Protein AF-H2Y8F0-F1 (afdb_monomer)

Solvent-accessible surface area (backbone atoms only — not comparable to full-atom values): 8096 Å² total; per-residue (Å²): 110,66,71,59,49,44,42,66,68,47,53,47,55,56,52,61,70,70,52,77,75,60,93,45,77,71,51,58,74,68,55,50,73,68,49,48,52,53,45,50,55,50,52,49,51,51,52,49,53,52,45,65,67,44,45,65,57,42,52,73,75,66,53,63,77,76,84,69,80,66,68,84,75,71,65,78,86,45,96,71,84,81,84,88,78,64,76,84,79,52,62,102,79,78,58,69,50,86,65,63,57,40,91,52,70,68,33,53,70,64,45,56,58,61,54,41,72,75,46,56,85,77,70,65,82,128

Structure (mmCIF, N/CA/C/O backbone):
data_AF-H2Y8F0-F1
#
_entry.id   AF-H2Y8F0-F1
#
loop_
_atom_site.group_PDB
_atom_site.id
_atom_site.type_symbol
_atom_site.label_atom_id
_atom_site.label_alt_id
_atom_site.label_comp_id
_atom_site.label_asym_id
_atom_site.label_entity_id
_atom_site.label_seq_id
_atom_site.pdbx_PDB_ins_code
_atom_site.Cartn_x
_atom_site.Cartn_y
_atom_site.Cartn_z
_atom_site.occupancy
_atom_site.B_iso_or_equiv
_atom_site.auth_seq_id
_atom_site.auth_comp_id
_atom_site.auth_asym_id
_atom_site.auth_atom_id
_atom_site.pdbx_PDB_model_num
ATOM 1 N N . MET A 1 1 ? 42.875 -1.489 -19.929 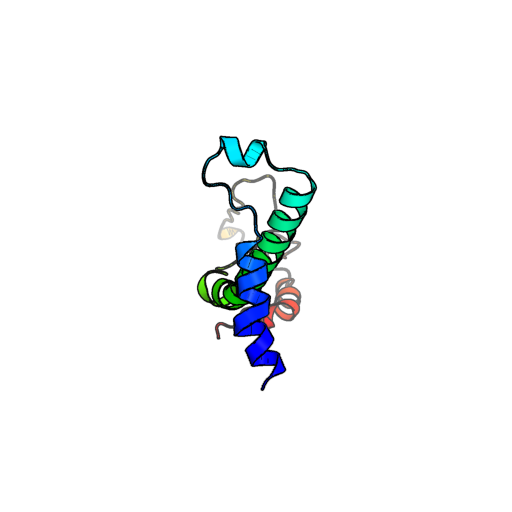1.00 70.69 1 MET A N 1
ATOM 2 C CA . MET A 1 1 ? 42.557 -0.080 -20.259 1.00 70.69 1 MET A CA 1
ATOM 3 C C . MET A 1 1 ? 42.254 0.117 -21.739 1.00 70.69 1 MET A C 1
ATOM 5 O O . MET A 1 1 ? 41.333 0.862 -22.038 1.00 70.69 1 MET A O 1
ATOM 9 N N . GLU A 1 2 ? 42.941 -0.573 -22.656 1.00 85.00 2 GLU A N 1
ATOM 10 C CA . GLU A 1 2 ? 42.710 -0.409 -24.104 1.00 85.00 2 GLU A CA 1
ATOM 11 C C . GLU A 1 2 ? 41.307 -0.813 -24.571 1.00 85.00 2 GLU A C 1
ATOM 13 O O . GLU A 1 2 ? 40.669 -0.041 -25.274 1.00 85.00 2 GLU A O 1
ATOM 18 N N . ALA A 1 3 ? 40.765 -1.942 -24.100 1.00 87.44 3 ALA A N 1
ATOM 19 C CA . ALA A 1 3 ? 39.405 -2.363 -24.457 1.00 87.44 3 ALA A CA 1
ATOM 20 C C . ALA A 1 3 ? 38.325 -1.355 -24.013 1.00 87.44 3 ALA A C 1
ATOM 22 O O . ALA A 1 3 ? 37.379 -1.091 -24.748 1.00 87.44 3 ALA A O 1
ATOM 23 N N . ILE A 1 4 ? 38.488 -0.753 -22.829 1.00 87.56 4 ILE A N 1
ATOM 24 C CA . ILE A 1 4 ? 37.580 0.289 -22.322 1.00 87.56 4 ILE A CA 1
ATOM 25 C C . ILE A 1 4 ? 37.752 1.574 -23.139 1.00 87.56 4 ILE A C 1
ATOM 27 O O . ILE A 1 4 ? 36.765 2.203 -23.504 1.00 87.56 4 ILE A O 1
ATOM 31 N N . SER A 1 5 ? 38.994 1.945 -23.463 1.00 90.44 5 SER A N 1
ATOM 32 C CA . SER A 1 5 ? 39.285 3.105 -24.308 1.00 90.44 5 SER A CA 1
ATOM 33 C C . SER A 1 5 ? 38.652 2.963 -25.691 1.00 90.44 5 SER A C 1
ATOM 35 O O . SER A 1 5 ? 38.003 3.899 -26.139 1.00 90.44 5 SER A O 1
ATOM 37 N N . TYR A 1 6 ? 38.782 1.798 -26.328 1.00 93.06 6 TYR A N 1
ATOM 38 C CA . TYR A 1 6 ? 38.155 1.496 -27.615 1.00 93.06 6 TYR A CA 1
ATOM 39 C C . TYR A 1 6 ? 36.626 1.537 -27.528 1.00 93.06 6 TYR A C 1
ATOM 41 O O . TYR A 1 6 ? 35.955 2.155 -28.351 1.00 93.06 6 TYR A O 1
ATOM 49 N N . LEU A 1 7 ? 36.055 0.927 -26.486 1.00 89.62 7 LEU A N 1
ATOM 50 C CA . LEU A 1 7 ? 34.610 0.924 -26.285 1.00 89.62 7 LEU A CA 1
ATOM 51 C C . LEU A 1 7 ? 34.056 2.354 -26.161 1.00 89.62 7 LEU A C 1
ATOM 53 O O . LEU A 1 7 ? 33.074 2.693 -26.817 1.00 89.62 7 LEU A O 1
ATOM 57 N N . VAL A 1 8 ? 34.699 3.193 -25.344 1.00 90.19 8 VAL A N 1
ATOM 58 C CA . VAL A 1 8 ? 34.252 4.565 -25.060 1.00 90.19 8 VAL A CA 1
ATOM 59 C C . VAL A 1 8 ? 34.522 5.518 -26.225 1.00 90.19 8 VAL A C 1
ATOM 61 O O . VAL A 1 8 ? 33.683 6.371 -26.504 1.00 90.19 8 VAL A O 1
ATOM 64 N N . ARG A 1 9 ? 35.680 5.410 -26.889 1.00 89.00 9 ARG A N 1
ATOM 65 C CA . ARG A 1 9 ? 36.094 6.354 -27.941 1.00 89.00 9 ARG A CA 1
ATOM 66 C C . ARG A 1 9 ? 35.572 5.989 -29.323 1.00 89.00 9 ARG A C 1
ATOM 68 O O . ARG A 1 9 ? 35.267 6.897 -30.087 1.00 89.00 9 ARG A O 1
ATOM 75 N N . ASP A 1 10 ? 35.431 4.700 -29.619 1.00 90.31 10 ASP A N 1
ATOM 76 C CA . ASP A 1 10 ? 35.192 4.235 -30.985 1.00 90.31 10 ASP A CA 1
ATOM 77 C C . ASP A 1 10 ? 33.842 3.520 -31.111 1.00 90.31 10 ASP A C 1
ATOM 79 O O . ASP A 1 10 ? 32.976 3.948 -31.877 1.00 90.31 10 ASP A O 1
ATOM 83 N N . ALA A 1 11 ? 33.612 2.462 -30.326 1.00 89.00 11 ALA A N 1
ATOM 84 C CA . ALA A 1 11 ? 32.432 1.611 -30.495 1.00 89.00 11 ALA A CA 1
ATOM 85 C C . ALA A 1 11 ? 31.120 2.325 -30.126 1.00 89.00 11 ALA A C 1
ATOM 87 O O . ALA A 1 11 ? 30.144 2.254 -30.875 1.00 89.00 11 ALA A O 1
ATOM 88 N N . VAL A 1 12 ? 31.089 3.032 -28.990 1.00 86.31 12 VAL A N 1
ATOM 89 C CA . VAL A 1 12 ? 29.888 3.745 -28.531 1.00 86.31 12 VAL A CA 1
ATOM 90 C C . VAL A 1 12 ? 29.530 4.910 -29.466 1.00 86.31 12 VAL A C 1
ATOM 92 O O . VAL A 1 12 ? 28.391 4.932 -29.930 1.00 86.31 12 VAL A O 1
ATOM 95 N N . PRO A 1 13 ? 30.439 5.842 -29.824 1.00 87.69 13 PRO A N 1
ATOM 96 C CA . PRO A 1 13 ? 30.100 6.937 -30.739 1.00 87.69 13 PRO A CA 1
ATOM 97 C C . PRO A 1 13 ? 29.706 6.462 -32.143 1.00 87.69 13 PRO A C 1
ATOM 99 O O . PRO A 1 13 ? 28.796 7.029 -32.747 1.00 87.69 13 PRO A O 1
ATOM 102 N N . SER A 1 14 ? 30.340 5.394 -32.642 1.00 88.31 14 SER A N 1
ATOM 103 C CA . SER A 1 14 ? 29.993 4.774 -33.927 1.00 88.31 14 SER A CA 1
ATOM 104 C C . SER A 1 14 ? 28.589 4.159 -33.911 1.00 88.31 14 SER A C 1
ATOM 106 O O . SER A 1 14 ? 27.808 4.346 -34.841 1.00 88.31 14 SER A O 1
ATOM 108 N N . TYR A 1 15 ? 28.209 3.492 -32.818 1.00 84.69 15 TYR A N 1
ATOM 109 C CA . TYR A 1 15 ? 26.848 2.985 -32.664 1.00 84.69 15 TYR A CA 1
ATOM 110 C C . TYR A 1 15 ? 25.828 4.123 -32.528 1.00 84.69 15 TYR A C 1
ATOM 112 O O . TYR A 1 15 ? 24.802 4.107 -33.205 1.00 84.69 15 TYR A O 1
ATOM 120 N N . LEU A 1 16 ? 26.113 5.134 -31.701 1.00 84.81 16 LEU A N 1
ATOM 121 C CA . LEU A 1 16 ? 25.209 6.265 -31.471 1.00 84.81 16 LEU A CA 1
ATOM 122 C C . LEU A 1 16 ? 24.927 7.071 -32.746 1.00 84.81 16 LEU A C 1
ATOM 124 O O . LEU A 1 16 ? 23.801 7.527 -32.928 1.00 84.81 16 LEU A O 1
ATOM 128 N N . SER A 1 17 ? 25.908 7.216 -33.642 1.00 83.50 17 SER A N 1
ATOM 129 C CA . SER A 1 17 ? 25.722 7.913 -34.922 1.00 83.50 17 SER A CA 1
ATOM 130 C C . SER A 1 17 ? 24.869 7.129 -35.926 1.00 83.50 17 SER A C 1
ATOM 132 O O . SER A 1 17 ? 24.278 7.727 -36.822 1.00 83.50 17 SER A O 1
ATOM 134 N N . SER A 1 18 ? 24.760 5.808 -35.759 1.00 82.38 18 SER A N 1
ATOM 135 C CA . SER A 1 18 ? 23.944 4.935 -36.612 1.00 82.38 18 SER A CA 1
ATOM 136 C C . SER A 1 18 ? 22.457 4.898 -36.234 1.00 82.38 18 SER A C 1
ATOM 138 O O . SER A 1 18 ? 21.659 4.271 -36.932 1.00 82.38 18 SER A O 1
ATOM 140 N N . ILE A 1 19 ? 22.065 5.551 -35.135 1.00 83.19 19 ILE A N 1
ATOM 141 C CA . ILE A 1 19 ? 20.681 5.547 -34.657 1.00 83.19 19 ILE A CA 1
ATOM 142 C C . ILE A 1 19 ? 19.846 6.502 -35.521 1.00 83.19 19 ILE A C 1
ATOM 144 O O . ILE A 1 19 ? 20.159 7.693 -35.596 1.00 83.19 19 ILE A O 1
ATOM 148 N N . PRO A 1 20 ? 18.747 6.030 -36.134 1.00 80.25 20 PRO A N 1
ATOM 149 C CA . PRO A 1 20 ? 17.890 6.867 -36.959 1.00 80.25 20 PRO A CA 1
ATOM 150 C C . PRO A 1 20 ? 16.995 7.727 -36.055 1.00 80.25 20 PRO A C 1
ATOM 152 O O . PRO A 1 20 ? 15.875 7.341 -35.729 1.00 80.25 20 PRO A O 1
ATOM 155 N N . ILE A 1 21 ? 17.507 8.878 -35.602 1.00 82.12 21 ILE A N 1
ATOM 156 C CA . ILE A 1 21 ? 16.761 9.852 -34.790 1.00 82.12 21 ILE A CA 1
ATOM 157 C C . ILE A 1 21 ? 16.016 10.805 -35.738 1.00 82.12 21 ILE A C 1
ATOM 159 O O . ILE A 1 21 ? 16.648 11.652 -36.376 1.00 82.12 21 ILE A O 1
ATOM 163 N N . PRO A 1 22 ? 14.682 10.707 -35.861 1.00 81.75 22 PRO A N 1
ATOM 164 C CA . PRO A 1 22 ? 13.938 11.585 -36.747 1.00 81.75 22 PRO A CA 1
ATOM 165 C C . PRO A 1 22 ? 13.808 12.980 -36.135 1.00 81.75 22 PRO A C 1
ATOM 167 O O . PRO A 1 22 ? 13.436 13.148 -34.977 1.00 81.75 22 PRO A O 1
ATOM 170 N N . THR A 1 23 ? 14.051 14.001 -36.950 1.00 82.81 23 THR A N 1
ATOM 171 C CA . THR A 1 23 ? 13.917 15.418 -36.572 1.00 82.81 23 THR A CA 1
ATOM 172 C C . THR A 1 23 ? 12.506 15.970 -36.809 1.00 82.81 23 THR A C 1
ATOM 174 O O . THR A 1 23 ? 12.232 17.128 -36.507 1.00 82.81 23 THR A O 1
ATOM 177 N N . SER A 1 24 ? 11.594 15.153 -37.354 1.00 85.75 24 SER A N 1
ATOM 178 C CA . SER A 1 24 ? 10.202 15.521 -37.630 1.00 85.75 24 SER A CA 1
ATOM 179 C C . SER A 1 24 ? 9.242 14.349 -37.416 1.00 85.75 24 SER A C 1
ATOM 181 O O . SER A 1 24 ? 9.597 13.185 -37.612 1.00 85.75 24 SER A O 1
ATOM 183 N N . PHE A 1 25 ? 7.985 14.662 -37.095 1.00 79.94 25 PHE A N 1
ATOM 184 C CA . PHE A 1 25 ? 6.925 13.663 -36.922 1.00 79.94 25 PHE A CA 1
ATOM 185 C C . PHE A 1 25 ? 6.650 12.847 -38.199 1.00 79.94 25 PHE A C 1
ATOM 187 O O . PHE A 1 25 ? 6.370 11.655 -38.119 1.00 79.94 25 PHE A O 1
ATOM 194 N N . SER A 1 26 ? 6.790 13.450 -39.387 1.00 81.56 26 SER A N 1
ATOM 195 C CA . SER A 1 26 ? 6.646 12.735 -40.667 1.00 81.56 26 SER A CA 1
ATOM 196 C C . SER A 1 26 ? 7.794 11.748 -40.912 1.00 81.56 26 SER A C 1
ATOM 198 O O . SER A 1 26 ? 7.567 10.655 -41.424 1.00 81.56 26 SER A O 1
ATOM 200 N N . GLY A 1 27 ? 9.020 12.103 -40.508 1.00 81.88 27 GLY A N 1
ATOM 201 C CA . GLY A 1 27 ? 10.185 11.220 -40.603 1.00 81.88 27 GLY A CA 1
ATOM 202 C C . GLY A 1 27 ? 10.065 9.981 -39.717 1.00 81.88 27 GLY A C 1
ATOM 203 O O . GLY A 1 27 ? 10.461 8.900 -40.129 1.00 81.88 27 GLY A O 1
ATOM 204 N N . PHE A 1 28 ? 9.434 10.115 -38.550 1.00 81.44 28 PHE A N 1
ATOM 205 C CA . PHE A 1 28 ? 9.186 9.003 -37.630 1.00 81.44 28 PHE A CA 1
ATOM 206 C C . PHE A 1 28 ? 8.268 7.923 -38.229 1.00 81.44 28 PHE A C 1
ATOM 208 O O . PHE A 1 28 ? 8.502 6.730 -38.056 1.00 81.44 28 PHE A O 1
ATOM 215 N N . ILE A 1 29 ? 7.251 8.329 -38.994 1.00 84.44 29 ILE A N 1
ATOM 216 C CA . ILE A 1 29 ? 6.304 7.402 -39.639 1.00 84.44 29 ILE A CA 1
ATOM 217 C C . ILE A 1 29 ? 6.943 6.692 -40.850 1.00 84.44 29 ILE A C 1
ATOM 219 O O . ILE A 1 29 ? 6.496 5.620 -41.245 1.00 84.44 29 ILE A O 1
ATOM 223 N N . LYS A 1 30 ? 8.011 7.260 -41.427 1.00 86.06 30 LYS A N 1
ATOM 224 C CA . LYS A 1 30 ? 8.698 6.737 -42.623 1.00 86.06 30 LYS A CA 1
ATOM 225 C C . LYS A 1 30 ? 9.842 5.759 -42.328 1.00 86.06 30 LYS A C 1
ATOM 227 O O . LYS A 1 30 ? 10.481 5.299 -43.270 1.00 86.06 30 LYS A O 1
ATOM 232 N N . LEU A 1 31 ? 10.108 5.454 -41.061 1.00 84.81 31 LEU A N 1
ATOM 233 C CA . LEU A 1 31 ? 11.182 4.544 -40.663 1.00 84.81 31 LEU A CA 1
ATOM 234 C C . LEU A 1 31 ? 10.886 3.099 -41.088 1.00 84.81 31 LEU A C 1
ATOM 236 O O . LEU A 1 31 ? 9.770 2.596 -40.945 1.00 84.81 31 LEU A O 1
ATOM 240 N N . SER A 1 32 ? 11.918 2.404 -41.553 1.00 87.44 32 SER A N 1
ATOM 241 C CA . SER A 1 32 ? 11.880 0.972 -41.834 1.00 87.44 32 SER A CA 1
ATOM 242 C C . SER A 1 32 ? 11.743 0.154 -40.545 1.00 87.44 32 SER A C 1
ATOM 244 O O . SER A 1 32 ? 12.162 0.573 -39.466 1.00 87.44 32 SER A O 1
ATOM 246 N N . VAL A 1 33 ? 11.223 -1.071 -40.650 1.00 89.25 33 VAL A N 1
ATOM 247 C CA . VAL A 1 33 ? 11.086 -2.004 -39.514 1.00 89.25 33 VAL A CA 1
ATOM 248 C C . VAL A 1 33 ? 12.427 -2.238 -38.804 1.00 89.25 33 VAL A C 1
ATOM 250 O O . VAL A 1 33 ? 12.479 -2.331 -37.579 1.00 89.25 33 VAL A O 1
ATOM 253 N N . LYS A 1 34 ? 13.532 -2.282 -39.558 1.00 87.00 34 LYS A N 1
ATOM 254 C CA . LYS A 1 34 ? 14.883 -2.446 -39.001 1.00 87.00 34 LYS A CA 1
ATOM 255 C C . LYS A 1 34 ? 15.319 -1.223 -38.188 1.00 87.00 34 LYS A C 1
ATOM 257 O O . LYS A 1 34 ? 15.877 -1.368 -37.105 1.00 87.00 34 LYS A O 1
ATOM 262 N N . GLU A 1 35 ? 15.047 -0.029 -38.698 1.00 87.75 35 GLU A N 1
ATOM 263 C CA . GLU A 1 35 ? 15.368 1.242 -38.041 1.00 87.75 35 GLU A CA 1
ATOM 264 C C . GLU A 1 35 ? 14.572 1.411 -36.746 1.00 87.75 35 GLU A C 1
ATOM 266 O O . GLU A 1 35 ? 15.126 1.777 -35.711 1.00 87.75 35 GLU A O 1
ATOM 271 N N . TRP A 1 36 ? 13.299 1.023 -36.782 1.00 88.25 36 TRP A N 1
ATOM 272 C CA . TRP A 1 36 ? 12.447 0.920 -35.606 1.00 88.25 36 TRP A CA 1
ATOM 273 C C . TRP A 1 36 ? 12.984 -0.061 -34.565 1.00 88.25 36 TRP A C 1
ATOM 275 O O . TRP A 1 36 ? 13.016 0.269 -33.382 1.00 88.25 36 TRP A O 1
ATOM 285 N N . ALA A 1 37 ? 13.448 -1.243 -34.978 1.00 89.12 37 ALA A N 1
ATOM 286 C CA . ALA A 1 37 ? 14.029 -2.219 -34.058 1.00 89.12 37 ALA A CA 1
ATOM 287 C C . ALA A 1 37 ? 15.285 -1.670 -33.355 1.00 89.12 37 ALA A C 1
ATOM 289 O O . ALA A 1 37 ? 15.420 -1.802 -32.135 1.00 89.12 37 ALA A O 1
ATOM 290 N N . HIS A 1 38 ? 16.171 -0.995 -34.096 1.00 87.62 38 HIS A N 1
ATOM 291 C CA . HIS A 1 38 ? 17.342 -0.331 -33.518 1.00 87.62 38 HIS A CA 1
ATOM 292 C C . HIS A 1 38 ? 16.942 0.783 -32.544 1.00 87.62 38 HIS A C 1
ATOM 294 O O . HIS A 1 38 ? 17.424 0.797 -31.411 1.00 87.62 38 HIS A O 1
ATOM 300 N N . LEU A 1 39 ? 16.017 1.660 -32.936 1.00 88.44 39 LEU A N 1
ATOM 301 C CA . LEU A 1 39 ? 15.557 2.763 -32.095 1.00 88.44 39 LEU A CA 1
ATOM 302 C C . LEU A 1 39 ? 14.908 2.263 -30.794 1.00 88.44 39 LEU A C 1
ATOM 304 O O . LEU A 1 39 ? 15.270 2.721 -29.714 1.00 88.44 39 LEU A O 1
ATOM 308 N N . VAL A 1 40 ? 14.016 1.271 -30.876 1.00 91.12 40 VAL A N 1
ATOM 309 C CA . VAL A 1 40 ? 13.343 0.687 -29.704 1.00 91.12 40 VAL A CA 1
ATOM 310 C C . VAL A 1 40 ? 14.344 0.010 -28.774 1.00 91.12 40 VAL A C 1
ATOM 312 O O . VAL A 1 40 ? 14.280 0.226 -27.566 1.00 91.12 40 VAL A O 1
ATOM 315 N N . SER A 1 41 ? 15.290 -0.768 -29.311 1.00 89.62 41 SER A N 1
ATOM 316 C CA . SER A 1 41 ? 16.316 -1.429 -28.494 1.00 89.62 41 SER A CA 1
ATOM 317 C C . SER A 1 41 ? 17.177 -0.417 -27.731 1.00 89.62 41 SER A C 1
ATOM 319 O O . SER A 1 41 ? 17.393 -0.566 -26.529 1.00 89.62 41 SER A O 1
ATOM 321 N N . PHE A 1 42 ? 17.590 0.666 -28.392 1.00 89.56 42 PHE A N 1
ATOM 322 C CA . PHE A 1 42 ? 18.369 1.730 -27.774 1.00 89.56 42 PHE A CA 1
ATOM 323 C C . PHE A 1 42 ? 17.577 2.496 -26.708 1.00 89.56 42 PHE A C 1
ATOM 325 O O . PHE A 1 42 ? 18.053 2.654 -25.583 1.00 89.56 42 PHE A O 1
ATOM 332 N N . SER A 1 43 ? 16.353 2.926 -27.025 1.00 90.81 43 SER A N 1
ATOM 333 C CA . SER A 1 43 ? 15.479 3.622 -26.076 1.00 90.81 43 SER A CA 1
ATOM 334 C C . SER A 1 43 ? 15.127 2.750 -24.872 1.00 90.81 43 SER A C 1
ATOM 336 O O . SER A 1 43 ? 15.077 3.260 -23.756 1.00 90.81 43 SER A O 1
ATOM 338 N N . ALA A 1 44 ? 14.934 1.443 -25.064 1.00 94.75 44 ALA A N 1
ATOM 339 C CA . ALA A 1 44 ? 14.682 0.505 -23.976 1.00 94.75 44 ALA A CA 1
ATOM 340 C C . ALA A 1 44 ? 15.896 0.368 -23.046 1.00 94.75 44 ALA A C 1
ATOM 342 O O . ALA A 1 44 ? 15.731 0.394 -21.827 1.00 94.75 44 ALA A O 1
ATOM 343 N N . VAL A 1 45 ? 17.112 0.274 -23.597 1.00 94.00 45 VAL A N 1
ATOM 344 C CA . VAL A 1 45 ? 18.348 0.203 -22.799 1.00 94.00 45 VAL A CA 1
ATOM 345 C C . VAL A 1 45 ? 18.573 1.499 -22.024 1.00 94.00 45 VAL A C 1
ATOM 347 O O . VAL A 1 45 ? 18.802 1.445 -20.816 1.00 94.00 45 VAL A O 1
ATOM 350 N N . LEU A 1 46 ? 18.459 2.659 -22.679 1.00 94.00 46 LEU A N 1
ATOM 351 C CA . LEU A 1 46 ? 18.589 3.953 -22.009 1.00 94.00 46 LEU A CA 1
ATOM 352 C C . LEU A 1 46 ? 17.521 4.143 -20.933 1.00 94.00 46 LEU A C 1
ATOM 354 O O . LEU A 1 46 ? 17.851 4.448 -19.791 1.00 94.00 46 LEU A O 1
ATOM 358 N N . GLY A 1 47 ? 16.252 3.917 -21.275 1.00 95.88 47 GLY A N 1
ATOM 359 C CA . GLY A 1 47 ? 15.137 4.035 -20.340 1.00 95.88 47 GLY A CA 1
ATOM 360 C C . GLY A 1 47 ? 15.283 3.087 -19.151 1.00 95.88 47 GLY A C 1
ATOM 361 O O . GLY A 1 47 ? 15.079 3.500 -18.013 1.00 95.88 47 GLY A O 1
ATOM 362 N N . GLY A 1 48 ? 15.708 1.844 -19.392 1.00 96.69 48 GLY A N 1
ATOM 363 C CA . GLY A 1 48 ? 15.983 0.858 -18.349 1.00 96.69 48 GLY A CA 1
ATOM 364 C C . GLY A 1 48 ? 17.129 1.276 -17.428 1.00 96.69 48 GLY A C 1
ATOM 365 O O . GLY A 1 48 ? 16.977 1.237 -16.209 1.00 96.69 48 GLY A O 1
ATOM 366 N N . ALA A 1 49 ? 18.253 1.735 -17.984 1.00 95.75 49 ALA A N 1
AT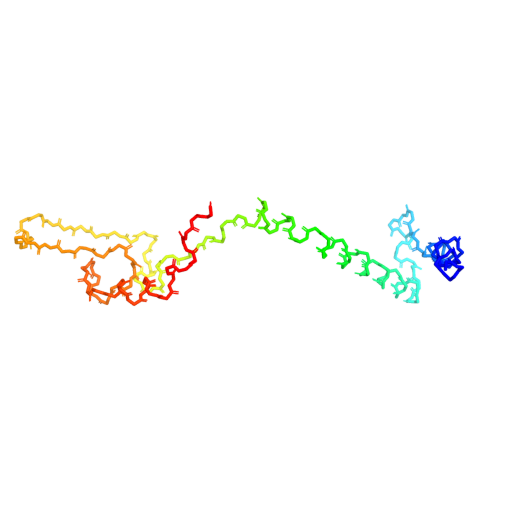OM 367 C CA . ALA A 1 49 ? 19.395 2.206 -17.203 1.00 95.75 49 ALA A CA 1
ATOM 368 C C . ALA A 1 49 ? 19.048 3.451 -16.370 1.00 95.75 49 ALA A C 1
ATOM 370 O O . ALA A 1 49 ? 19.326 3.488 -15.170 1.00 95.75 49 ALA A O 1
ATOM 371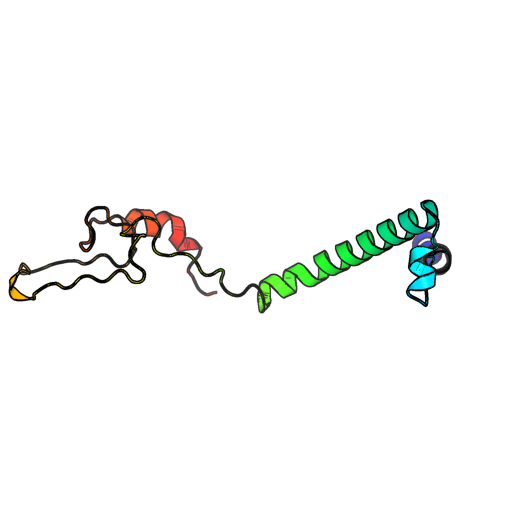 N N . SER A 1 50 ? 18.382 4.441 -16.973 1.00 95.50 50 SER A N 1
ATOM 372 C CA . SER A 1 50 ? 17.901 5.633 -16.270 1.00 95.50 50 SER A CA 1
ATOM 373 C C . SER A 1 50 ? 16.901 5.276 -15.172 1.00 95.50 50 SER A C 1
ATOM 375 O O . SER A 1 50 ? 17.007 5.800 -14.065 1.00 95.50 50 SER A O 1
ATOM 377 N N . TYR A 1 51 ? 15.972 4.350 -15.432 1.00 94.69 51 TYR A N 1
ATOM 378 C CA . TYR A 1 51 ? 15.030 3.868 -14.425 1.00 94.69 51 TYR A CA 1
ATOM 379 C C . TYR A 1 51 ? 15.759 3.232 -13.242 1.00 94.69 51 TYR A C 1
ATOM 381 O O . TYR A 1 51 ? 15.510 3.620 -12.107 1.00 94.69 51 TYR A O 1
ATOM 389 N N . LEU A 1 52 ? 16.696 2.310 -13.483 1.00 95.44 52 LEU A N 1
ATOM 390 C CA . LEU A 1 52 ? 17.458 1.658 -12.413 1.00 95.44 52 LEU A CA 1
ATOM 391 C C . LEU A 1 52 ? 18.296 2.653 -11.597 1.00 95.44 52 LEU A C 1
ATOM 393 O O . LEU A 1 52 ? 18.391 2.501 -10.381 1.00 95.44 52 LEU A O 1
ATOM 397 N N . ALA A 1 53 ? 18.858 3.680 -12.239 1.00 95.06 53 ALA A N 1
ATOM 398 C CA . ALA A 1 53 ? 19.635 4.719 -11.568 1.00 95.06 53 ALA A CA 1
ATOM 399 C C . ALA A 1 53 ? 18.764 5.650 -10.705 1.00 95.06 53 ALA A C 1
ATOM 401 O O . ALA A 1 53 ? 19.148 6.005 -9.592 1.00 95.06 53 ALA A O 1
ATOM 402 N N . VAL A 1 54 ? 17.581 6.030 -11.197 1.00 93.75 54 VAL A N 1
ATOM 403 C CA . VAL A 1 54 ? 16.682 6.975 -10.514 1.00 93.75 54 VAL A CA 1
ATOM 404 C C . VAL A 1 54 ? 15.799 6.283 -9.475 1.00 93.75 54 VAL A C 1
ATOM 406 O O . VAL A 1 54 ? 15.489 6.885 -8.450 1.00 93.75 54 VAL A O 1
ATOM 409 N N . LYS A 1 55 ? 15.423 5.016 -9.680 1.00 91.38 55 LYS A N 1
ATOM 410 C CA . LYS A 1 55 ? 14.528 4.250 -8.799 1.00 91.38 55 LYS A CA 1
ATOM 411 C C . LYS A 1 55 ? 14.890 4.304 -7.306 1.00 91.38 55 LYS A C 1
ATOM 413 O O . LYS A 1 55 ? 13.980 4.579 -6.528 1.00 91.38 55 LYS A O 1
ATOM 418 N N . PRO A 1 56 ? 16.141 4.066 -6.858 1.00 88.44 56 PRO A N 1
ATOM 419 C CA . PRO A 1 56 ? 16.454 4.103 -5.427 1.00 88.44 56 PRO A CA 1
ATOM 420 C C . PRO A 1 56 ? 16.259 5.500 -4.823 1.00 88.44 56 PRO A C 1
ATOM 422 O O . PRO A 1 56 ? 15.762 5.615 -3.707 1.00 88.44 56 PRO A O 1
ATOM 425 N N . TYR A 1 57 ? 16.585 6.558 -5.572 1.00 89.81 57 TYR A N 1
ATOM 426 C CA . TYR A 1 57 ? 16.353 7.942 -5.157 1.00 89.81 57 TYR A CA 1
ATOM 427 C C . TYR A 1 57 ? 14.855 8.282 -5.153 1.00 89.81 57 TYR A C 1
ATOM 429 O O . TYR A 1 57 ? 14.342 8.840 -4.185 1.00 89.81 57 TYR A O 1
ATOM 437 N N . TYR A 1 58 ? 14.129 7.882 -6.198 1.00 86.19 58 TYR A N 1
ATOM 438 C CA . TYR A 1 58 ? 12.683 8.058 -6.292 1.00 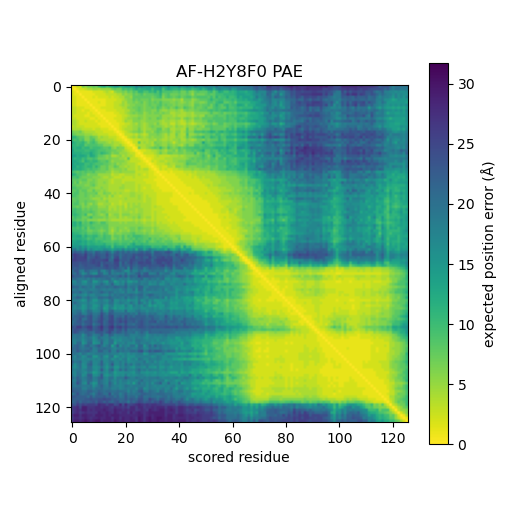86.19 58 TYR A CA 1
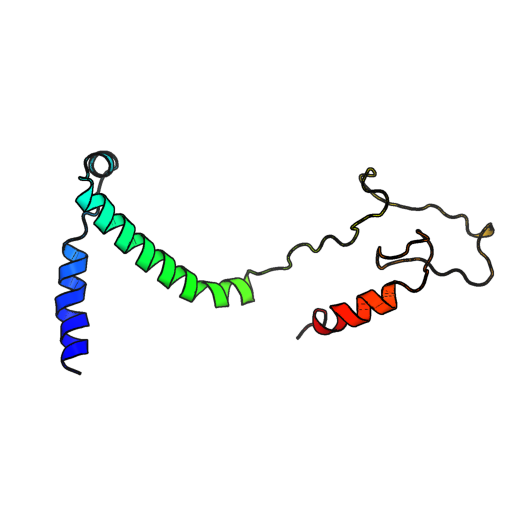ATOM 439 C C . TYR A 1 58 ? 11.960 7.372 -5.130 1.00 86.19 58 TYR A C 1
ATOM 441 O O . TYR A 1 58 ? 11.200 8.028 -4.433 1.00 86.19 58 TYR A O 1
ATOM 449 N N . ASP A 1 59 ? 12.239 6.097 -4.852 1.00 83.12 59 ASP A N 1
ATOM 450 C CA . ASP A 1 59 ? 11.607 5.367 -3.747 1.00 83.12 59 ASP A CA 1
ATOM 451 C C . ASP A 1 59 ? 11.953 5.974 -2.376 1.00 83.12 59 ASP A C 1
ATOM 453 O O . ASP A 1 59 ? 11.122 5.959 -1.470 1.00 83.12 59 ASP A O 1
ATOM 457 N N . GLN A 1 60 ? 13.161 6.525 -2.217 1.00 80.25 60 GLN A N 1
ATOM 458 C CA . GLN A 1 60 ? 13.618 7.123 -0.963 1.00 80.25 60 GLN A CA 1
ATOM 459 C C . GLN A 1 60 ? 12.981 8.492 -0.669 1.00 80.25 60 GLN A C 1
ATOM 461 O O . GLN A 1 60 ? 12.688 8.770 0.493 1.00 80.25 60 GLN A O 1
ATOM 466 N N . TYR A 1 61 ? 12.785 9.347 -1.679 1.00 75.94 61 TYR A N 1
ATOM 467 C CA . TYR A 1 61 ? 12.306 10.729 -1.492 1.00 75.94 61 TYR A CA 1
ATOM 468 C C . TYR A 1 61 ? 10.863 10.958 -1.955 1.00 75.94 61 TYR A C 1
ATOM 470 O O . TYR A 1 61 ? 10.142 11.750 -1.357 1.00 75.94 61 TYR A O 1
ATOM 478 N N . MET A 1 62 ? 10.446 10.269 -3.015 1.00 72.44 62 MET A N 1
ATOM 479 C CA . MET A 1 62 ? 9.147 10.425 -3.682 1.00 72.44 62 MET A CA 1
ATOM 480 C C . MET A 1 62 ? 8.255 9.184 -3.549 1.00 72.44 62 MET A C 1
ATOM 482 O O . MET A 1 62 ? 7.073 9.260 -3.873 1.00 72.44 62 MET A O 1
ATOM 486 N N . GLY A 1 63 ? 8.771 8.065 -3.021 1.00 61.88 63 GLY A N 1
ATOM 487 C CA . GLY A 1 63 ? 8.024 6.856 -2.648 1.00 61.88 63 GLY A CA 1
ATOM 488 C C . GLY A 1 63 ? 7.120 7.067 -1.429 1.00 61.88 63 GLY A C 1
ATOM 489 O O . GLY A 1 63 ? 7.010 6.195 -0.563 1.00 61.88 63 GLY A O 1
ATOM 490 N N . ALA A 1 64 ? 6.521 8.255 -1.344 1.00 60.94 64 ALA A N 1
ATOM 491 C CA . ALA A 1 64 ? 5.613 8.693 -0.309 1.00 60.94 64 ALA A CA 1
ATOM 492 C C . ALA A 1 64 ? 4.475 7.684 -0.145 1.00 60.94 64 ALA A C 1
ATOM 494 O O . ALA A 1 64 ? 4.010 7.084 -1.116 1.00 60.94 64 ALA A O 1
ATOM 495 N N . GLN A 1 65 ? 4.107 7.480 1.126 1.00 60.66 65 GLN A N 1
ATOM 496 C CA . GLN A 1 65 ? 3.175 6.478 1.632 1.00 60.66 65 GLN A CA 1
ATOM 497 C C . GLN A 1 65 ? 2.164 6.016 0.586 1.00 60.66 65 GLN A C 1
ATOM 499 O O . GLN A 1 65 ? 1.260 6.758 0.216 1.00 60.66 65 GLN A O 1
ATOM 504 N N . LYS A 1 66 ? 2.247 4.740 0.191 1.00 59.47 66 LYS A N 1
ATOM 505 C CA . LYS A 1 66 ? 1.059 4.072 -0.342 1.00 59.47 66 LYS A CA 1
ATOM 506 C C . LYS A 1 66 ? -0.031 4.254 0.700 1.00 59.47 66 LYS A C 1
ATOM 508 O O . LYS A 1 66 ? 0.138 3.756 1.817 1.00 59.47 66 LYS A O 1
ATOM 513 N N . ASP A 1 67 ? -1.098 4.956 0.337 1.00 62.62 67 ASP A N 1
ATOM 514 C CA . ASP A 1 67 ? -2.291 5.063 1.161 1.00 62.62 67 ASP A CA 1
ATOM 515 C C . ASP A 1 67 ? -2.730 3.649 1.5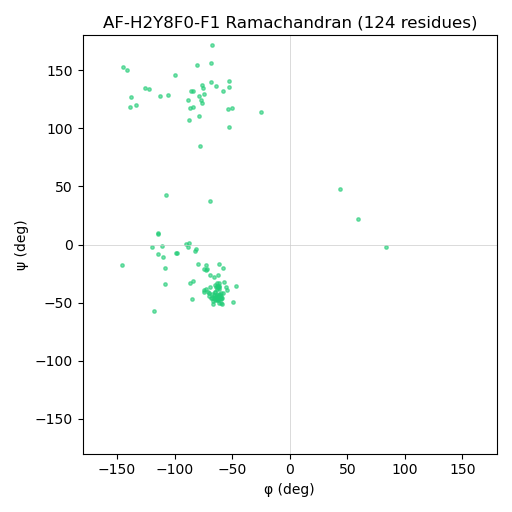21 1.00 62.62 67 ASP A C 1
ATOM 517 O O . ASP A 1 67 ? -3.249 2.878 0.708 1.00 62.62 67 ASP A O 1
A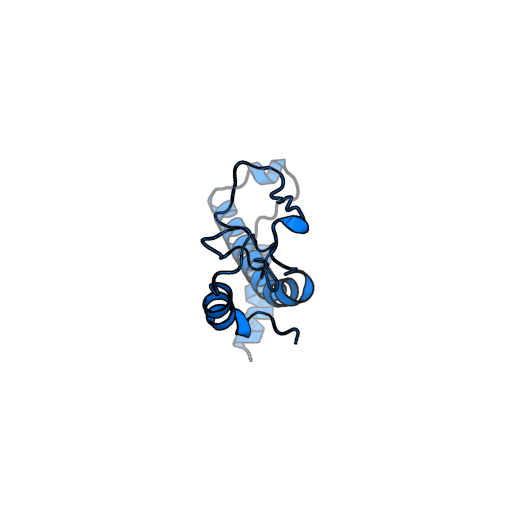TOM 521 N N . SER A 1 68 ? -2.399 3.242 2.744 1.00 74.88 68 SER A N 1
ATOM 522 C CA . SER A 1 68 ? -2.694 1.899 3.190 1.00 74.88 68 SER A CA 1
ATOM 523 C C . SER A 1 68 ? -4.161 1.895 3.562 1.00 74.88 68 SER A C 1
ATOM 525 O O . SER A 1 68 ? -4.549 2.508 4.558 1.00 74.88 68 SER A O 1
ATOM 527 N N . ILE A 1 69 ? -4.968 1.197 2.769 1.00 84.50 69 ILE A N 1
ATOM 528 C CA . ILE A 1 69 ? -6.357 0.908 3.112 1.00 84.50 69 ILE A CA 1
ATOM 529 C C . ILE A 1 69 ? -6.367 0.339 4.539 1.00 84.50 69 ILE A C 1
ATOM 531 O O . ILE A 1 69 ? -5.748 -0.689 4.805 1.00 84.50 69 ILE A O 1
ATOM 535 N N . MET A 1 70 ? -7.019 1.030 5.477 1.00 88.00 70 MET A N 1
ATOM 536 C CA . MET A 1 70 ? -7.066 0.610 6.885 1.00 88.00 70 MET A CA 1
ATOM 537 C C . MET A 1 70 ? -8.192 -0.396 7.129 1.00 88.00 70 MET A C 1
ATOM 539 O O . MET A 1 70 ? -7.983 -1.444 7.740 1.00 88.00 70 MET A O 1
ATOM 543 N N . ASN A 1 71 ? -9.383 -0.092 6.615 1.00 92.94 71 ASN A N 1
ATOM 544 C CA . ASN A 1 71 ? -10.558 -0.946 6.702 1.00 92.94 71 ASN A CA 1
ATOM 545 C C . ASN A 1 71 ? -10.591 -1.916 5.517 1.00 92.94 71 ASN A C 1
ATOM 547 O O . ASN A 1 71 ? -10.614 -1.467 4.379 1.00 92.94 71 ASN A O 1
ATOM 551 N N . PHE A 1 72 ? -10.662 -3.227 5.748 1.00 90.56 72 PHE A N 1
ATOM 552 C CA . PHE A 1 72 ? -10.712 -4.224 4.665 1.00 90.56 72 PHE A CA 1
ATOM 553 C C . PHE A 1 72 ? -12.077 -4.894 4.510 1.00 90.56 72 PHE A C 1
ATOM 555 O O . PHE A 1 72 ? -12.332 -5.476 3.463 1.00 90.56 72 PHE A O 1
ATOM 562 N N . ARG A 1 73 ? -12.933 -4.858 5.539 1.00 93.25 73 ARG A N 1
ATOM 563 C CA . ARG A 1 73 ? -14.128 -5.722 5.608 1.00 93.25 73 ARG A CA 1
ATOM 564 C C . ARG A 1 73 ? -15.348 -5.089 6.275 1.00 93.25 73 ARG A C 1
ATOM 566 O O . ARG A 1 73 ? -16.439 -5.614 6.122 1.00 93.25 73 ARG A O 1
ATOM 573 N N . ILE A 1 74 ? -15.175 -4.010 7.029 1.00 95.62 74 ILE A N 1
ATOM 574 C CA . ILE A 1 74 ? -16.225 -3.456 7.883 1.00 95.62 74 ILE A CA 1
ATOM 575 C C . ILE A 1 74 ? -17.075 -2.508 7.045 1.00 95.62 74 ILE A C 1
ATOM 577 O O . ILE A 1 74 ? -16.544 -1.538 6.515 1.00 95.62 74 ILE A O 1
ATOM 581 N N . GLU A 1 75 ? -18.360 -2.821 6.895 1.00 95.38 75 GLU A N 1
ATOM 582 C CA . GLU A 1 75 ? -19.387 -1.937 6.323 1.00 95.38 75 GLU A CA 1
ATOM 583 C C . GLU A 1 75 ? -18.968 -1.175 5.052 1.00 95.38 75 GLU A C 1
ATOM 585 O O . GLU A 1 75 ? -19.162 0.032 4.925 1.00 95.38 75 GLU A O 1
ATOM 590 N N . LYS A 1 76 ? -18.378 -1.889 4.089 1.00 95.00 76 LYS A N 1
ATOM 591 C CA . LYS A 1 76 ? -17.807 -1.309 2.861 1.00 95.00 76 LYS A CA 1
ATOM 592 C C . LYS A 1 76 ? -18.802 -0.577 1.963 1.00 95.00 76 LYS A C 1
ATOM 594 O O . LYS A 1 76 ? -18.380 0.183 1.102 1.00 95.00 76 LYS A O 1
ATOM 599 N N . GLN A 1 77 ? -20.092 -0.810 2.170 1.00 96.06 77 GLN A N 1
ATOM 600 C CA . GLN A 1 77 ? -21.180 -0.108 1.505 1.00 96.06 77 GLN A CA 1
ATOM 601 C C . GLN A 1 77 ? -21.370 1.335 2.000 1.00 96.06 77 GLN A C 1
ATOM 603 O O . GLN A 1 77 ? -21.966 2.136 1.290 1.00 96.06 77 GLN A O 1
ATOM 608 N N . LYS A 1 78 ? -20.895 1.676 3.207 1.00 95.75 78 LYS A N 1
ATOM 609 C CA . LYS A 1 78 ? -20.989 3.038 3.741 1.00 95.75 78 LYS A CA 1
ATOM 610 C C . LYS A 1 78 ? -19.820 3.870 3.218 1.00 95.75 78 LYS A C 1
ATOM 612 O O . LYS A 1 78 ? -18.669 3.451 3.322 1.00 95.75 78 LYS A O 1
ATOM 617 N N . GLU A 1 79 ? -20.112 5.073 2.724 1.00 95.69 79 GLU A N 1
ATOM 618 C CA . GLU A 1 79 ? -19.086 6.046 2.317 1.00 95.69 79 GLU A CA 1
ATOM 619 C C . GLU A 1 79 ? -18.155 6.390 3.490 1.00 95.69 79 GLU A C 1
ATOM 621 O O . GLU A 1 79 ? -16.932 6.423 3.354 1.00 95.69 79 GLU A O 1
ATOM 626 N N . LYS A 1 80 ? -18.742 6.565 4.677 1.00 94.50 80 LYS A N 1
ATOM 627 C CA . LYS A 1 80 ? -18.030 6.793 5.930 1.00 94.50 80 LYS A CA 1
ATOM 628 C C . LYS A 1 80 ? -18.613 5.899 7.014 1.00 94.50 80 LYS A C 1
ATOM 630 O O . LYS A 1 80 ? -19.788 6.004 7.350 1.00 94.50 80 LYS A O 1
ATOM 635 N N . VAL A 1 81 ? -17.775 5.034 7.573 1.00 95.75 81 VAL A N 1
ATOM 636 C CA . VAL A 1 81 ? -18.146 4.184 8.709 1.00 95.75 81 VAL A CA 1
ATOM 637 C C . VAL A 1 81 ? -17.959 4.986 9.996 1.00 95.75 81 VAL A C 1
ATOM 639 O O . VAL A 1 81 ? -16.847 5.426 10.295 1.00 95.75 81 VAL A O 1
ATOM 642 N N . TYR A 1 82 ? -19.052 5.199 10.724 1.00 94.94 82 TYR A N 1
ATOM 643 C CA . TYR A 1 82 ? -19.085 5.789 12.059 1.00 94.94 82 TYR A CA 1
ATOM 644 C C . TYR A 1 82 ? -20.145 5.069 12.897 1.00 94.94 82 TYR A C 1
ATOM 646 O O . TYR A 1 82 ? -21.151 4.603 12.358 1.00 94.94 82 TYR A O 1
ATOM 654 N N . ASP A 1 83 ? -19.914 5.011 14.203 1.00 95.25 83 ASP A N 1
ATOM 655 C CA . ASP A 1 83 ? 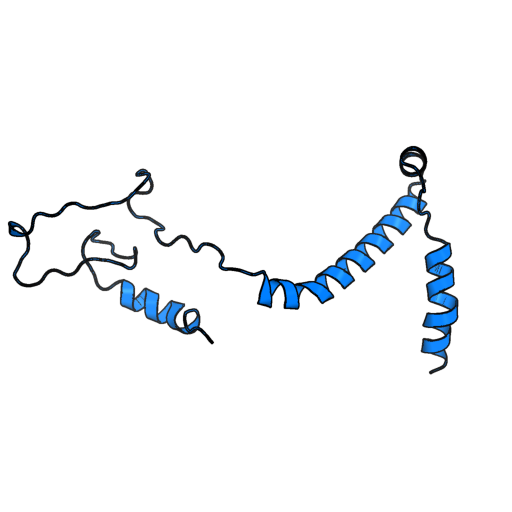-20.800 4.381 15.176 1.00 95.25 83 ASP A CA 1
ATOM 656 C C . ASP A 1 83 ? -21.189 5.431 16.220 1.00 95.25 83 ASP A C 1
ATOM 658 O O . ASP A 1 83 ? -20.337 6.187 16.692 1.00 95.25 83 ASP A O 1
ATOM 662 N N . ILE A 1 84 ? -22.478 5.498 16.546 1.00 95.00 84 ILE A N 1
ATOM 663 C CA . ILE A 1 84 ? -23.022 6.360 17.599 1.00 95.00 84 ILE A CA 1
ATOM 664 C C . ILE A 1 84 ? -23.371 5.445 18.764 1.00 95.00 84 ILE A C 1
ATOM 666 O O . ILE A 1 84 ? -24.014 4.417 18.558 1.00 95.00 84 ILE A O 1
ATOM 670 N N . ILE A 1 85 ? -22.898 5.791 19.956 1.00 94.12 85 ILE A N 1
ATOM 671 C CA . ILE A 1 85 ? -23.106 4.997 21.1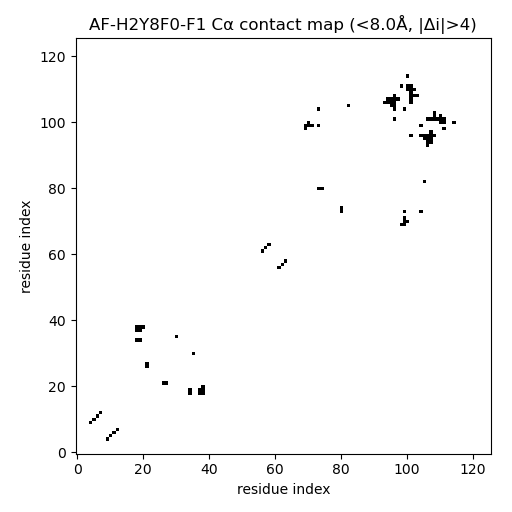62 1.00 94.12 85 ILE A CA 1
ATOM 672 C C . ILE A 1 85 ? -23.433 5.955 22.292 1.00 94.12 85 ILE A C 1
ATOM 674 O O . ILE A 1 85 ? -22.676 6.899 22.537 1.00 94.12 85 ILE A O 1
ATOM 678 N N . ASP A 1 86 ? -24.542 5.689 22.966 1.00 96.00 86 ASP A N 1
ATOM 679 C CA . ASP A 1 86 ? -24.948 6.448 24.133 1.00 96.00 86 ASP A CA 1
ATOM 680 C C . ASP A 1 86 ? -24.107 6.032 25.338 1.00 96.00 86 ASP A C 1
ATOM 682 O O . ASP A 1 86 ? -23.804 4.859 25.557 1.00 96.00 86 ASP A O 1
ATOM 686 N N . VAL A 1 87 ? -23.681 7.021 26.120 1.00 93.69 87 VAL A N 1
ATOM 687 C CA . VAL A 1 87 ? -22.780 6.792 27.260 1.00 93.69 87 VAL A CA 1
ATOM 688 C C . VAL A 1 87 ? -23.461 5.960 28.351 1.00 93.69 87 VAL A C 1
ATOM 690 O O . VAL A 1 87 ? -22.785 5.231 29.069 1.00 93.69 87 VAL A O 1
ATOM 693 N N . GLU A 1 88 ? -24.788 6.036 28.446 1.00 94.31 88 GLU A N 1
ATOM 694 C CA . GLU A 1 88 ? -25.600 5.299 29.420 1.00 94.31 88 GLU A CA 1
ATOM 695 C C . GLU A 1 88 ? -25.632 3.786 29.146 1.00 94.31 88 GLU A C 1
ATOM 697 O O . GLU A 1 88 ? -25.742 2.998 30.083 1.00 94.31 88 GLU A O 1
ATOM 702 N N . ASP A 1 89 ? -25.437 3.373 27.888 1.00 92.69 89 ASP A N 1
ATOM 703 C CA . ASP A 1 89 ? -25.388 1.962 27.481 1.00 92.69 89 ASP A CA 1
ATOM 704 C C . ASP A 1 89 ? -24.015 1.314 27.733 1.00 92.69 89 ASP A C 1
ATOM 706 O O . ASP A 1 89 ? -23.806 0.119 27.488 1.00 92.69 89 ASP A O 1
ATOM 710 N N . LEU A 1 90 ? -23.039 2.094 28.202 1.00 92.69 90 LEU A N 1
ATOM 711 C CA . LEU A 1 90 ? -21.694 1.612 28.469 1.00 92.69 90 LEU A CA 1
ATOM 712 C C . LEU A 1 90 ? -21.600 1.020 29.876 1.00 92.69 90 LEU A C 1
ATOM 714 O O . LEU A 1 90 ? -21.964 1.639 30.872 1.00 92.69 90 LEU A O 1
ATOM 718 N N . GLY A 1 91 ? -21.006 -0.171 29.972 1.00 90.56 91 GLY A N 1
ATOM 719 C CA . GLY A 1 91 ? -20.556 -0.695 31.260 1.00 90.56 91 GLY A CA 1
ATOM 720 C C . GLY A 1 91 ? -19.391 0.124 31.832 1.00 90.56 91 GLY A C 1
ATOM 721 O O . GLY A 1 91 ? -18.781 0.929 31.128 1.00 90.56 91 GLY A O 1
ATOM 722 N N . GLU A 1 92 ? -19.011 -0.160 33.085 1.00 92.25 92 GLU A N 1
ATOM 723 C CA . GLU A 1 92 ? -17.924 0.527 33.814 1.00 92.25 92 GLU A CA 1
ATOM 724 C C . GLU A 1 92 ? -16.635 0.677 32.981 1.00 92.25 92 GLU A C 1
ATOM 726 O O . GLU A 1 92 ? -15.933 1.685 33.066 1.00 92.25 92 GLU A O 1
ATOM 731 N N . LYS A 1 93 ? -16.319 -0.328 32.150 1.00 92.56 93 LYS A N 1
ATOM 732 C CA . LYS A 1 93 ? -15.190 -0.301 31.215 1.00 92.56 93 LYS A CA 1
ATOM 733 C C . LYS A 1 93 ? -15.584 -0.903 29.876 1.00 92.56 93 LYS A C 1
ATOM 735 O O . LYS A 1 93 ? -15.852 -2.099 29.779 1.00 92.56 93 LYS A O 1
ATOM 740 N N . THR A 1 94 ? -15.507 -0.088 28.828 1.00 94.69 94 THR A N 1
ATOM 741 C CA . THR A 1 94 ? -15.767 -0.507 27.448 1.00 94.69 94 THR A CA 1
ATOM 742 C C . THR A 1 94 ? -14.584 -0.147 26.555 1.00 94.69 94 THR A C 1
ATOM 744 O O . THR A 1 94 ? -14.042 0.952 26.632 1.00 94.69 94 THR A O 1
ATOM 747 N N . ASN A 1 95 ? -14.160 -1.084 25.703 1.00 96.25 95 ASN A N 1
ATOM 748 C CA . ASN A 1 95 ? -13.022 -0.900 24.804 1.00 96.25 95 ASN A CA 1
ATOM 749 C C . ASN A 1 95 ? -13.484 -0.867 23.346 1.00 96.25 95 ASN A C 1
ATOM 751 O O . ASN A 1 95 ? -14.103 -1.821 22.874 1.00 96.25 95 ASN A O 1
ATOM 755 N N . PHE A 1 96 ? -13.091 0.170 22.607 1.00 97.06 96 PHE A N 1
ATOM 756 C CA . PHE A 1 96 ? -13.424 0.330 21.189 1.00 97.06 96 PHE A CA 1
ATOM 757 C C . PHE A 1 96 ? -12.285 -0.077 20.256 1.00 97.06 96 PHE A C 1
ATOM 759 O O . PHE A 1 96 ? -11.095 0.082 20.550 1.00 97.06 96 PHE A O 1
ATOM 766 N N . CYS A 1 97 ? -12.653 -0.627 19.102 1.00 96.75 97 CYS A N 1
ATOM 767 C CA . CYS A 1 97 ? -11.714 -1.001 18.062 1.00 96.75 97 CYS A CA 1
ATOM 768 C C . CYS A 1 97 ? -11.193 0.246 17.340 1.00 96.75 97 CYS A C 1
ATOM 770 O O . CYS A 1 97 ? -11.957 1.057 16.836 1.00 96.75 97 CYS A O 1
ATOM 772 N N . ARG A 1 98 ? -9.867 0.357 17.216 1.00 94.94 98 ARG A N 1
ATOM 773 C CA . ARG A 1 98 ? -9.206 1.387 16.388 1.00 94.94 98 ARG A CA 1
ATOM 774 C C . ARG A 1 98 ? -8.348 0.806 15.265 1.00 94.94 98 ARG A C 1
ATOM 776 O O . ARG A 1 98 ? -7.733 1.535 14.497 1.00 94.94 98 ARG A O 1
ATOM 783 N N . CYS A 1 99 ? -8.265 -0.522 15.184 1.00 93.88 99 CYS A N 1
ATOM 784 C CA . CYS A 1 99 ? -7.409 -1.214 14.222 1.00 93.88 99 CYS A CA 1
ATOM 785 C C . CYS A 1 99 ? -8.152 -1.707 12.974 1.00 93.88 99 CYS A C 1
ATOM 787 O O . CYS A 1 99 ? -7.495 -2.214 12.069 1.00 93.88 99 CYS A O 1
ATOM 789 N N . TRP A 1 100 ? -9.488 -1.602 12.931 1.00 95.38 100 TRP A N 1
ATOM 790 C CA . TRP A 1 100 ? -10.338 -2.131 11.850 1.00 95.38 100 TRP A CA 1
ATOM 791 C C . TRP A 1 100 ? -10.236 -3.653 11.633 1.00 95.38 100 TRP A C 1
ATOM 793 O O . TRP A 1 100 ? -10.528 -4.159 10.548 1.00 95.38 100 TRP A O 1
ATOM 803 N N . ARG A 1 101 ? -9.790 -4.403 12.653 1.00 95.12 101 ARG A N 1
ATOM 804 C CA . ARG A 1 101 ? -9.647 -5.873 12.601 1.00 95.12 101 ARG A CA 1
ATOM 805 C C . ARG A 1 101 ? -10.644 -6.635 13.462 1.00 95.12 101 ARG A C 1
ATOM 807 O O . ARG A 1 101 ? -10.692 -7.853 13.337 1.00 95.12 101 ARG A O 1
ATOM 814 N N . SER A 1 102 ? -11.382 -5.947 14.334 1.00 96.62 102 SER A N 1
ATOM 815 C CA . SER A 1 102 ? -12.324 -6.609 15.234 1.00 96.62 102 SER A CA 1
ATOM 816 C C . SER A 1 102 ? -13.441 -7.284 14.451 1.00 96.62 102 SER A C 1
ATOM 818 O O . SER A 1 102 ? -13.996 -6.699 13.522 1.00 96.62 102 SER A O 1
ATOM 820 N N . LYS A 1 103 ? -13.786 -8.507 14.851 1.00 95.69 103 LYS A N 1
ATOM 821 C CA . LYS A 1 103 ? -14.984 -9.210 14.382 1.00 95.69 103 LYS A CA 1
ATOM 822 C C . LYS A 1 103 ? -16.247 -8.731 15.098 1.00 95.69 103 LYS A C 1
ATOM 824 O O . LYS A 1 103 ? -17.340 -8.989 14.616 1.00 95.69 103 LYS A O 1
ATOM 829 N N . LYS A 1 104 ? -16.092 -8.047 16.235 1.00 95.56 104 LYS A N 1
ATOM 830 C CA . LYS A 1 104 ? -17.172 -7.490 17.060 1.00 95.56 104 LYS A CA 1
ATOM 831 C C . LYS A 1 104 ? -17.223 -5.965 16.942 1.00 95.56 104 LYS A C 1
ATOM 833 O O . LYS A 1 104 ? -17.297 -5.281 17.955 1.00 95.56 104 LYS A O 1
ATOM 838 N N . TRP A 1 105 ? -17.076 -5.432 15.727 1.00 95.19 105 TRP A N 1
ATOM 839 C CA . TRP A 1 105 ? -17.141 -3.986 15.491 1.00 95.19 105 TRP A CA 1
ATOM 840 C C . TRP A 1 105 ? -18.432 -3.392 16.091 1.00 95.19 105 TRP A C 1
ATOM 842 O O . TRP A 1 105 ? -19.475 -4.026 15.927 1.00 95.19 105 TRP A O 1
ATOM 852 N N . PRO A 1 106 ? -18.385 -2.242 16.796 1.00 96.00 106 PRO A N 1
ATOM 853 C CA . PRO A 1 106 ? -17.246 -1.328 17.002 1.00 96.00 106 PRO A CA 1
ATOM 854 C C . PRO A 1 106 ? -16.340 -1.661 18.201 1.00 96.00 106 PRO A C 1
ATOM 856 O O . PRO A 1 106 ? -15.360 -0.963 18.467 1.00 96.00 106 PRO A O 1
ATOM 859 N N . PHE A 1 107 ? -16.616 -2.736 18.935 1.00 96.69 107 PHE A N 1
ATOM 860 C CA . PHE A 1 107 ? -15.895 -3.102 20.153 1.00 96.69 107 PHE A CA 1
ATOM 861 C C . PHE A 1 107 ? -14.563 -3.803 19.876 1.00 96.69 107 PHE A C 1
ATOM 863 O O . PHE A 1 107 ? -14.344 -4.436 18.840 1.00 96.69 107 PHE A O 1
ATOM 870 N N . CYS A 1 108 ? -13.633 -3.696 20.821 1.00 96.88 108 CYS A N 1
ATOM 871 C CA . CYS A 1 108 ? -12.346 -4.375 20.764 1.00 96.88 108 CYS A CA 1
ATOM 872 C C . CYS A 1 108 ? -12.487 -5.852 21.164 1.00 96.88 108 CYS A C 1
ATOM 874 O O . CYS A 1 108 ? -12.977 -6.164 22.244 1.00 96.88 108 CYS A O 1
ATOM 876 N N . ASP A 1 109 ? -11.984 -6.758 20.325 1.00 97.06 109 ASP A N 1
ATOM 877 C CA . ASP A 1 109 ? -11.954 -8.207 20.574 1.00 97.06 109 ASP A CA 1
ATOM 878 C C . ASP A 1 109 ? -10.525 -8.770 20.725 1.00 97.06 109 ASP A C 1
ATOM 880 O O . ASP A 1 109 ? -10.321 -9.981 20.737 1.00 97.06 109 ASP A O 1
ATOM 884 N N . GLY A 1 110 ? -9.514 -7.895 20.795 1.00 96.56 110 GLY A N 1
ATOM 885 C CA . GLY A 1 110 ? -8.102 -8.283 20.883 1.00 96.56 110 GLY A CA 1
ATOM 886 C C . GLY A 1 110 ? -7.410 -8.592 19.547 1.00 96.56 110 GLY A C 1
ATOM 887 O O . GLY A 1 110 ? -6.193 -8.796 19.537 1.00 96.56 110 GLY A O 1
ATOM 888 N N . SER A 1 111 ? -8.105 -8.540 18.402 1.00 95.81 111 SER A N 1
ATOM 889 C CA . SER A 1 111 ? -7.523 -8.820 17.071 1.00 95.81 111 SER A CA 1
ATOM 890 C C . SER A 1 111 ? -6.329 -7.924 16.701 1.00 95.81 111 SER A C 1
ATOM 892 O O . SER A 1 111 ? -5.501 -8.285 15.861 1.00 95.81 111 SER A O 1
ATOM 894 N N . HIS A 1 112 ? -6.187 -6.763 17.352 1.00 94.31 112 HIS A N 1
ATOM 895 C CA . HIS A 1 112 ? -5.033 -5.877 17.178 1.00 94.31 112 HIS A CA 1
ATOM 896 C C . HIS A 1 112 ? -3.704 -6.525 17.595 1.00 94.31 112 HIS A C 1
ATOM 898 O O . HIS A 1 112 ? -2.670 -6.160 17.050 1.00 94.31 112 HIS A O 1
ATOM 904 N N . ASN A 1 113 ? -3.704 -7.502 18.506 1.00 94.81 113 ASN A N 1
ATOM 905 C CA . ASN A 1 113 ? -2.474 -8.152 18.960 1.00 94.81 113 ASN A CA 1
ATOM 906 C C . ASN A 1 113 ? -1.795 -8.939 17.837 1.00 94.81 113 ASN A C 1
ATOM 908 O O . ASN A 1 113 ? -0.590 -8.808 17.622 1.00 94.81 113 ASN A O 1
ATOM 912 N N . ALA A 1 114 ? -2.575 -9.721 17.088 1.00 92.19 114 ALA A N 1
ATOM 913 C CA . ALA A 1 114 ? -2.076 -10.452 15.927 1.00 92.19 114 ALA A CA 1
ATOM 914 C C . ALA A 1 114 ? -1.622 -9.485 14.822 1.00 92.19 114 ALA A C 1
ATOM 916 O O . ALA A 1 114 ? -0.524 -9.630 14.286 1.00 92.19 114 ALA A O 1
ATOM 917 N N . PHE A 1 115 ? -2.427 -8.453 14.541 1.00 89.94 115 PHE A N 1
ATOM 918 C CA . PHE A 1 115 ? -2.085 -7.421 13.560 1.00 89.94 115 PHE A CA 1
ATOM 919 C C . PHE A 1 115 ? -0.774 -6.701 13.908 1.00 89.94 115 PHE A C 1
ATOM 921 O O . PHE A 1 115 ? 0.102 -6.562 13.057 1.00 89.94 115 PHE A O 1
ATOM 928 N N . ASN A 1 116 ? -0.596 -6.307 15.169 1.00 90.81 116 ASN A N 1
ATOM 929 C CA . ASN A 1 116 ? 0.622 -5.656 15.631 1.00 90.81 116 ASN A CA 1
ATOM 930 C C . ASN A 1 116 ? 1.820 -6.595 15.504 1.00 90.81 116 ASN A C 1
ATOM 932 O O . ASN A 1 116 ? 2.812 -6.192 14.917 1.00 90.81 116 ASN A O 1
ATOM 936 N N . LYS A 1 117 ? 1.739 -7.854 15.954 1.00 90.56 117 LYS A N 1
ATOM 937 C CA . LYS A 1 117 ? 2.859 -8.807 15.818 1.00 90.56 117 LYS A CA 1
ATOM 938 C C . LYS A 1 117 ? 3.340 -8.958 14.369 1.00 90.56 117 LYS A C 1
ATOM 940 O O . LYS A 1 117 ? 4.544 -9.016 14.143 1.00 90.56 117 LYS A O 1
ATOM 945 N N . LEU A 1 118 ? 2.421 -8.968 13.400 1.00 85.75 118 LEU A N 1
ATOM 946 C CA . LEU A 1 118 ? 2.751 -9.078 11.975 1.00 85.75 118 LEU A CA 1
ATOM 947 C C . LEU A 1 118 ? 3.362 -7.794 11.391 1.00 85.75 118 LEU A C 1
ATOM 949 O O . LEU A 1 118 ? 4.279 -7.867 10.577 1.00 85.75 118 LEU A O 1
ATOM 953 N N . HIS A 1 119 ? 2.881 -6.618 11.805 1.00 74.88 119 HIS A N 1
ATOM 954 C CA . HIS A 1 119 ? 3.227 -5.340 11.167 1.00 74.88 119 HIS A CA 1
ATOM 955 C C . HIS A 1 119 ? 4.109 -4.404 12.017 1.00 74.88 119 HIS A C 1
ATOM 957 O O . HIS A 1 119 ? 4.512 -3.344 11.536 1.00 74.88 119 HIS A O 1
ATOM 963 N N . TRP A 1 120 ? 4.476 -4.785 13.248 1.00 61.06 120 TRP A N 1
ATOM 964 C CA . TRP A 1 120 ? 5.281 -3.980 14.186 1.00 61.06 120 TRP A CA 1
ATOM 965 C C . TRP A 1 120 ? 6.637 -3.552 13.609 1.00 61.06 120 TRP A C 1
ATOM 967 O O . TRP A 1 120 ? 7.113 -2.455 13.891 1.00 61.06 120 TRP A O 1
ATOM 977 N N . ARG A 1 121 ? 7.246 -4.375 12.743 1.00 55.62 121 ARG A N 1
ATOM 978 C CA . ARG A 1 121 ? 8.522 -4.053 12.077 1.00 55.62 121 ARG A CA 1
ATOM 979 C C . ARG A 1 121 ? 8.417 -2.987 10.980 1.00 55.62 121 ARG A C 1
ATOM 981 O O . ARG A 1 121 ? 9.441 -2.423 10.621 1.00 55.62 121 ARG A O 1
ATOM 988 N N . GLN A 1 122 ? 7.225 -2.699 10.457 1.00 54.72 122 GLN A N 1
ATOM 989 C CA . GLN A 1 122 ? 7.037 -1.795 9.310 1.00 54.72 122 GLN A CA 1
ATOM 990 C C . GLN A 1 122 ? 6.650 -0.360 9.702 1.00 54.72 122 GLN A C 1
ATOM 992 O O . GLN A 1 122 ? 6.580 0.499 8.832 1.00 54.72 122 GLN A O 1
ATOM 997 N N . ARG A 1 123 ? 6.380 -0.088 10.987 1.00 52.19 123 ARG A N 1
ATOM 998 C CA . ARG A 1 123 ? 5.860 1.210 11.462 1.00 52.19 123 ARG A CA 1
ATOM 999 C C . ARG A 1 123 ? 6.804 1.993 12.378 1.00 52.19 123 ARG A C 1
ATOM 1001 O O . ARG A 1 123 ? 6.376 2.988 12.953 1.00 52.19 123 ARG A O 1
ATOM 1008 N N . ARG A 1 124 ? 8.068 1.581 12.528 1.00 42.31 124 ARG A N 1
ATOM 1009 C CA . ARG A 1 124 ? 9.061 2.460 13.160 1.00 42.31 124 ARG A CA 1
ATOM 1010 C C . ARG A 1 124 ? 9.468 3.536 12.148 1.00 42.31 124 ARG A C 1
ATOM 1012 O O . ARG A 1 124 ? 9.952 3.155 11.081 1.00 42.31 124 ARG A O 1
ATOM 1019 N N . PRO A 1 125 ? 9.306 4.834 12.458 1.00 49.84 125 PRO A N 1
ATOM 1020 C CA . PRO A 1 125 ? 10.099 5.843 11.777 1.00 49.84 125 PRO A CA 1
ATOM 1021 C C . PRO A 1 125 ? 11.568 5.486 12.037 1.00 49.84 125 PRO A C 1
ATOM 1023 O O . PRO A 1 125 ? 11.914 5.125 13.167 1.00 49.84 125 PRO A O 1
ATOM 1026 N N . ARG A 1 126 ? 12.395 5.480 10.989 1.00 47.22 126 ARG A N 1
ATOM 1027 C CA . ARG A 1 126 ? 13.837 5.621 11.209 1.00 47.22 126 ARG A CA 1
ATOM 1028 C C . ARG A 1 126 ? 14.103 7.017 11.744 1.00 47.22 126 ARG A C 1
ATOM 1030 O O . ARG A 1 126 ? 13.388 7.935 11.285 1.00 47.22 126 ARG A O 1
#

Foldseek 3Di:
DVVVVCCVPPVVVVLVVPQPDDPDPVSVVVDDPVSVVSNCVVCCVVVVVVCVVCVVVCCVPVVPDPPDDQADDPPPVDPDDDDDDDPVPDDPDFAADPRNQDPPPRGDPPRVVVVCVVCVVPPDDD

Radius of gyration: 29.36 Å; Cα contacts (8 Å, |Δi|>4): 54; chains: 1; bounding box: 68×26×76 Å

Organism: Ciona savignyi (NCBI:txid51511)

Sequence (126 aa):
MEAISYLVRDAVPSYLSSIPIPTSFSGFIKLSVKEWAHLVSFSAVLGGASYLAVKPYYDQYMGAQKDSIMNFRIEKQKEKVYDIIDVEDLGEKTNFCRCWRSKKWPFCDGSHNAFNKLHWRQRRPR

Secondary structure (DSSP, 8-state):
-HHHHHIIIIIHHHHHHTS---SSHHHHHT--HHHHHHHHHHHHHHHHHHHHHHHHHHHHHT---------SSS-TTSSS------GGG--SS--B--SS--SSTTB--STHHHHHHHHGGG----

Mean predicted aligned error: 11.75 Å

InterPro domains:
  IPR018967 Iron-binding zinc finger, CDGSH type [PF09360] (72-113)
  IPR018967 Iron-binding zinc finger, CDGSH type [SM00704] (80-118)
  IPR019610 Iron sulphur domain-containing, mitoNEET, N-terminal [PF10660] (1-58)
  IPR042216 MitoNEET, CDGSH iron-sulfur domain [G3DSA:3.40.5.90] (86-125)
  IPR045131 CDGSH iron-sulfur domain-containing protein 1/2 [PTHR13680] (8-118)

pLDDT: mean 86.79, std 11.7, range [42.31, 97.06]

Nearest PDB structures (foldseek):
  7p0o-assembly1_B  TM=9.571E-01  e=8.757E-05  Homo sapiens
  4f28-assembly1_A  TM=9.520E-01  e=9.993E-05  Homo sapiens
  4f28-assembly1_B  TM=9.686E-01  e=1.390E-04  Homo sapiens
  2qh7-assembly1_B  TM=9.647E-01  e=1.390E-04  Homo sapiens
  4f2c-assembly1_A  TM=9.212E-01  e=1.140E-04  Homo sapiens